Protein AF-A0ABD3X3Q7-F1 (afdb_monomer)

Foldseek 3Di:
DDDDDKDWQCPVHFDDDFDWDWDFPDPPPDPDSVPGDTPPCTRVDGDGSSGDMD

Radius of gyration: 12.37 Å; Cα contacts (8 Å, |Δi|>4): 67; chains: 1; bounding box: 28×21×28 Å

Solvent-accessible surface area (backbone atoms only — not comparable to full-atom values): 3621 Å² total; per-residue (Å²): 137,87,81,87,84,78,44,51,63,17,75,92,54,60,72,93,64,91,51,67,40,75,61,62,58,65,85,84,79,61,94,43,78,84,68,27,49,70,46,96,62,59,60,74,45,82,52,61,39,62,62,36,69,90

Organism: Sinanodonta woodiana (NCBI:txid1069815)

Mean predicted aligned error: 6.96 Å

Nearest PDB structures (foldseek):
  7dpx-assembly1_A  TM=7.645E-01  e=4.975E-03  Homo sapiens
  9fmu-assembly1_E  TM=7.440E-01  e=9.108E-03  Homo sapiens
  6sa5-assembly1_A  TM=8.066E-01  e=2.040E-02  Homo sapiens
  8h7j-assembly1_A  TM=7.960E-01  e=3.053E-02  Sus scrofa
  6k0o-assembly2_B  TM=7.510E-01  e=1.873E-01  Homo sapiens

Structure (mmCIF, N/CA/C/O backbone):
data_AF-A0ABD3X3Q7-F1
#
_entry.id   AF-A0ABD3X3Q7-F1
#
loop_
_atom_site.group_PDB
_atom_site.id
_atom_site.type_symbol
_atom_site.label_atom_id
_atom_site.label_alt_id
_atom_site.label_comp_id
_atom_site.label_asym_id
_atom_site.label_entity_id
_atom_site.label_seq_id
_atom_site.pdbx_PDB_ins_code
_atom_site.Cartn_x
_atom_site.Cartn_y
_atom_site.Cartn_z
_atom_site.occupancy
_atom_site.B_iso_or_equiv
_atom_site.auth_seq_id
_atom_site.auth_comp_id
_atom_site.auth_asym_id
_atom_site.auth_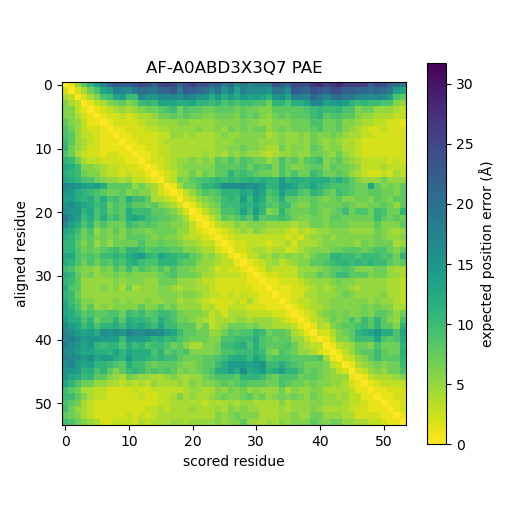atom_id
_atom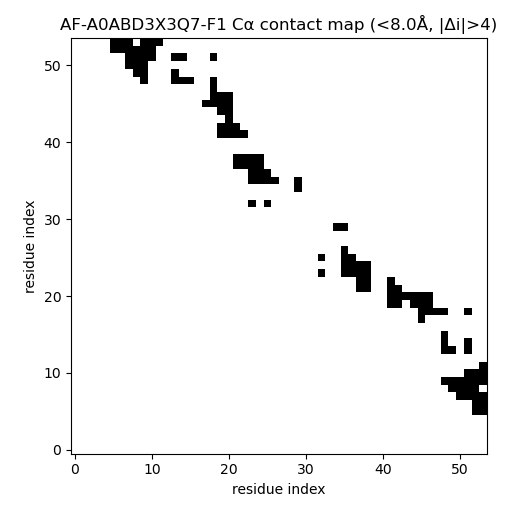_site.pdbx_PDB_model_num
ATOM 1 N N . VAL A 1 1 ? -21.080 -12.786 8.885 1.00 46.97 1 VAL A N 1
ATOM 2 C CA . VAL A 1 1 ? -19.763 -12.115 8.855 1.00 46.97 1 VAL A CA 1
ATOM 3 C C . VAL A 1 1 ? -19.154 -12.376 7.491 1.00 46.97 1 VAL A C 1
ATOM 5 O O . VAL A 1 1 ? -19.004 -13.534 7.133 1.00 46.97 1 VAL A O 1
ATOM 8 N N . SER A 1 2 ? -18.943 -11.344 6.681 1.00 52.31 2 SER A N 1
ATOM 9 C CA . SER A 1 2 ? -18.320 -11.487 5.359 1.00 52.31 2 SER A CA 1
ATOM 10 C C . SER A 1 2 ? -16.815 -11.301 5.540 1.00 52.31 2 SER A C 1
ATOM 12 O O . SER A 1 2 ? -16.410 -10.246 6.019 1.00 52.31 2 SER A O 1
ATOM 14 N N . SER A 1 3 ? -15.993 -12.307 5.233 1.00 62.50 3 SER A N 1
ATOM 15 C CA . SER A 1 3 ? -14.535 -12.136 5.202 1.00 62.50 3 SER A CA 1
ATOM 16 C C . SER A 1 3 ? -14.115 -11.717 3.799 1.00 62.50 3 SER A C 1
ATOM 18 O O . SER A 1 3 ? -14.456 -12.401 2.834 1.00 62.50 3 SER A O 1
ATOM 20 N N . ALA A 1 4 ? -13.376 -10.620 3.678 1.00 70.81 4 ALA A N 1
ATOM 21 C CA . ALA A 1 4 ? -12.733 -10.255 2.424 1.00 70.81 4 ALA A CA 1
ATOM 22 C C . ALA A 1 4 ? -11.473 -11.111 2.237 1.00 70.81 4 ALA A C 1
ATOM 24 O O . ALA A 1 4 ? -10.708 -11.304 3.181 1.00 70.81 4 ALA A O 1
ATOM 25 N N . THR A 1 5 ? -11.284 -11.648 1.037 1.00 80.31 5 THR A N 1
ATOM 26 C CA . THR A 1 5 ? -10.031 -12.281 0.612 1.00 80.31 5 THR A CA 1
ATOM 27 C C . THR A 1 5 ? -9.239 -11.236 -0.160 1.00 80.31 5 THR A C 1
ATOM 29 O O . THR A 1 5 ? -9.824 -10.542 -0.987 1.00 80.31 5 THR A O 1
ATOM 32 N N . SER A 1 6 ? -7.948 -11.103 0.126 1.00 81.56 6 SER A N 1
ATOM 33 C CA . SER A 1 6 ? -7.039 -10.223 -0.610 1.00 81.56 6 SER A CA 1
ATOM 34 C C . SER A 1 6 ? -5.989 -11.056 -1.327 1.00 81.56 6 SER A C 1
ATOM 36 O O . SER A 1 6 ? -5.527 -12.060 -0.780 1.00 81.56 6 SER A O 1
ATOM 38 N N . TYR A 1 7 ? -5.595 -10.608 -2.509 1.00 89.44 7 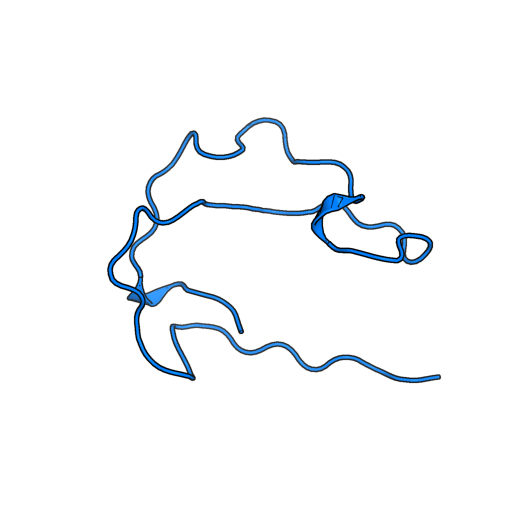TYR A N 1
ATOM 39 C CA . TYR A 1 7 ? -4.518 -11.166 -3.306 1.00 89.44 7 TYR A CA 1
ATOM 40 C C . TYR A 1 7 ? -3.357 -10.177 -3.376 1.00 89.44 7 TYR A C 1
ATOM 42 O O . TYR A 1 7 ? -3.533 -8.966 -3.257 1.00 89.44 7 TYR A O 1
ATOM 50 N N . ASP A 1 8 ? -2.162 -10.706 -3.570 1.00 88.06 8 ASP A N 1
ATOM 51 C CA . ASP A 1 8 ? -0.908 -9.965 -3.617 1.00 88.06 8 ASP A CA 1
ATOM 52 C C . ASP A 1 8 ? -0.075 -10.397 -4.832 1.00 88.06 8 ASP A C 1
ATOM 54 O O . ASP A 1 8 ? -0.515 -11.203 -5.657 1.00 88.06 8 ASP A O 1
ATOM 58 N N . ASN A 1 9 ? 1.128 -9.837 -4.960 1.00 89.31 9 ASN A N 1
ATOM 59 C CA . ASN A 1 9 ? 2.074 -10.162 -6.027 1.00 89.31 9 ASN A CA 1
ATOM 60 C C . ASN A 1 9 ? 1.504 -9.998 -7.451 1.00 89.31 9 ASN A C 1
ATOM 62 O O . ASN A 1 9 ? 1.772 -10.814 -8.337 1.00 89.31 9 ASN A O 1
ATOM 66 N N . ALA A 1 10 ? 0.688 -8.961 -7.672 1.00 88.56 10 ALA A N 1
ATOM 67 C CA . ALA A 1 10 ? 0.062 -8.687 -8.963 1.00 88.56 10 ALA A CA 1
ATOM 68 C C . ALA A 1 10 ? -0.752 -9.874 -9.511 1.00 88.56 10 ALA A C 1
ATOM 70 O O . ALA A 1 10 ? -0.711 -10.166 -10.708 1.00 88.56 10 ALA A O 1
ATOM 71 N N . TRP A 1 11 ? -1.506 -10.564 -8.646 1.00 91.50 11 TRP A N 1
ATOM 72 C CA . TRP A 1 11 ? -2.308 -11.739 -9.015 1.00 91.50 11 TRP A CA 1
ATOM 73 C C . TRP A 1 11 ? -3.218 -11.513 -10.235 1.00 91.50 11 TRP A C 1
ATOM 75 O O . TRP A 1 11 ? -3.391 -12.401 -11.069 1.00 91.50 11 TRP A O 1
ATOM 85 N N . PHE A 1 12 ? -3.778 -10.309 -10.369 1.00 90.25 12 PHE A N 1
ATOM 86 C CA . PHE A 1 12 ? -4.647 -9.921 -11.487 1.00 90.25 12 PHE A CA 1
ATOM 87 C C . PHE A 1 12 ? -3.896 -9.282 -12.668 1.00 90.25 12 PHE A C 1
ATOM 89 O O . PHE A 1 12 ? -4.520 -8.813 -13.619 1.00 90.25 12 PHE A O 1
ATOM 96 N N . GLY A 1 13 ? -2.564 -9.280 -12.624 1.00 89.38 13 GLY A N 1
ATOM 97 C CA . GLY A 1 13 ? -1.691 -8.565 -13.544 1.00 89.38 13 GLY A CA 1
ATOM 98 C C . GLY A 1 13 ? -1.150 -7.262 -12.954 1.00 89.38 13 GLY A C 1
ATOM 99 O O . GLY A 1 13 ? -1.670 -6.718 -11.984 1.00 89.38 13 GLY A O 1
ATOM 100 N N . GLN A 1 14 ? -0.072 -6.774 -13.561 1.00 88.62 14 GLN A N 1
ATOM 101 C CA . GLN A 1 14 ? 0.637 -5.567 -13.144 1.00 88.62 14 GLN A CA 1
ATOM 102 C C . GLN A 1 14 ? -0.029 -4.301 -13.695 1.00 88.62 14 GLN A C 1
ATOM 104 O O . GLN A 1 14 ? -0.393 -4.252 -14.873 1.00 88.62 14 GLN A O 1
ATOM 109 N N . GLY A 1 15 ? -0.111 -3.248 -12.877 1.00 83.25 15 GLY A N 1
ATOM 110 C CA . GLY A 1 15 ? -0.466 -1.912 -13.350 1.00 83.25 15 GLY A CA 1
ATOM 111 C C . GLY A 1 15 ? 0.596 -1.288 -14.272 1.00 83.25 15 GLY A C 1
ATOM 112 O O . GLY A 1 15 ? 1.644 -1.864 -14.566 1.00 83.25 15 GLY A O 1
ATOM 113 N N . SER A 1 16 ? 0.315 -0.084 -14.775 1.00 81.44 16 SER A N 1
ATOM 114 C CA . SER A 1 16 ? 1.264 0.707 -15.591 1.00 81.44 16 SER A CA 1
ATOM 115 C C 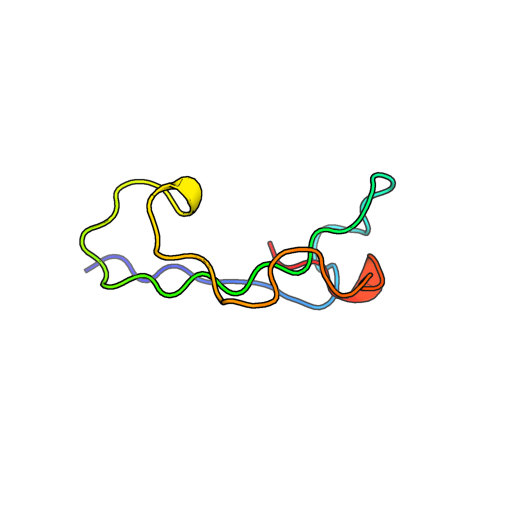. SER A 1 16 ? 1.308 2.190 -15.200 1.00 81.44 16 SER A C 1
ATOM 117 O O . SER A 1 16 ? 1.868 3.014 -15.920 1.00 81.44 16 SER 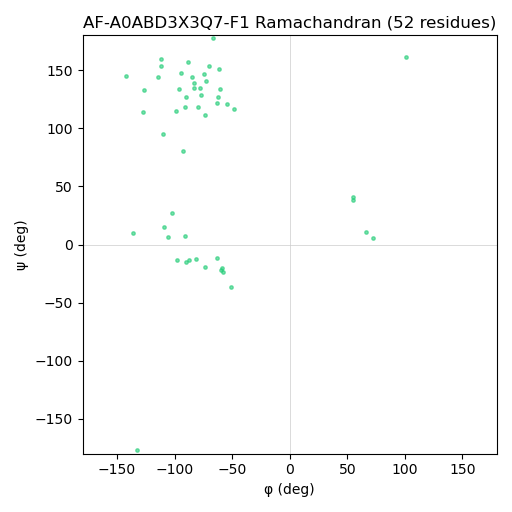A O 1
ATOM 119 N N . VAL A 1 17 ? 0.676 2.543 -14.081 1.00 74.81 17 VAL A N 1
ATOM 120 C CA . VAL A 1 17 ? 0.549 3.911 -13.554 1.00 74.81 17 VAL A CA 1
ATOM 121 C C . VAL A 1 17 ? 1.366 4.039 -12.271 1.00 74.81 17 VAL A C 1
ATOM 123 O O . VAL A 1 17 ? 1.625 3.024 -11.649 1.00 74.81 17 VAL A O 1
ATOM 126 N N . PRO A 1 18 ? 1.759 5.239 -11.815 1.00 74.38 18 PRO A N 1
ATOM 127 C CA . PRO A 1 18 ? 2.591 5.371 -10.621 1.00 74.38 18 PRO A CA 1
ATOM 128 C C . PRO A 1 18 ? 2.062 4.542 -9.442 1.00 74.38 18 PRO A C 1
ATOM 130 O O . PRO A 1 18 ? 0.953 4.767 -8.956 1.00 74.38 18 PRO A O 1
ATOM 133 N N . SER A 1 19 ? 2.864 3.570 -9.010 1.00 66.69 19 SER A N 1
ATOM 134 C CA . SER A 1 19 ? 2.569 2.707 -7.872 1.00 66.69 19 SER A CA 1
ATOM 135 C C . SER A 1 19 ? 2.503 3.560 -6.606 1.00 66.69 19 SER A C 1
ATOM 137 O O . SER A 1 19 ? 3.481 4.231 -6.254 1.00 66.69 19 SER A O 1
ATOM 139 N N . ALA A 1 20 ? 1.377 3.532 -5.904 1.00 69.19 20 ALA A N 1
ATOM 140 C CA . ALA A 1 20 ? 1.276 4.142 -4.590 1.00 69.19 20 ALA A CA 1
ATOM 141 C C . ALA A 1 20 ? 1.448 3.049 -3.534 1.00 69.19 20 ALA A C 1
ATOM 143 O O . ALA A 1 20 ? 0.593 2.176 -3.412 1.00 69.19 20 ALA A O 1
ATOM 144 N N . TYR A 1 21 ? 2.525 3.110 -2.746 1.00 68.38 21 TYR A N 1
ATOM 145 C CA . TYR A 1 21 ? 2.611 2.271 -1.557 1.00 68.38 21 TYR A CA 1
ATOM 146 C C . TYR A 1 21 ? 1.669 2.813 -0.484 1.00 68.38 21 TYR A C 1
ATOM 148 O O . TYR A 1 21 ? 1.856 3.915 0.050 1.00 68.38 21 TYR A O 1
ATOM 156 N N . ILE A 1 22 ? 0.626 2.038 -0.211 1.00 69.50 22 ILE A N 1
ATOM 157 C CA . ILE A 1 22 ? -0.466 2.387 0.684 1.00 69.50 22 ILE A CA 1
ATOM 158 C C . ILE A 1 22 ? -0.614 1.260 1.696 1.00 69.50 22 ILE A C 1
ATOM 160 O O . ILE A 1 22 ? -1.012 0.155 1.347 1.00 69.50 22 ILE A O 1
ATOM 164 N N . TYR A 1 23 ? -0.338 1.561 2.964 1.00 75.31 23 TYR A N 1
ATOM 165 C CA . TYR A 1 23 ? -0.714 0.695 4.076 1.00 75.31 23 TYR A CA 1
ATOM 166 C C . TYR A 1 23 ? -1.829 1.384 4.872 1.00 75.31 23 TYR A C 1
ATOM 168 O O . TYR A 1 23 ? -1.534 2.271 5.687 1.00 75.31 23 TYR A O 1
ATOM 176 N N . PRO A 1 24 ? -3.106 1.072 4.590 1.00 77.50 24 PRO A N 1
ATOM 177 C CA . PRO A 1 24 ? -4.221 1.680 5.289 1.00 77.50 24 PRO A CA 1
ATOM 178 C C . PRO A 1 24 ? -4.368 1.030 6.668 1.00 77.50 24 PRO A C 1
ATOM 180 O O . PRO A 1 24 ? -4.426 -0.191 6.805 1.00 77.50 24 PRO A O 1
ATOM 183 N N . GLN A 1 25 ? -4.434 1.852 7.707 1.00 84.50 25 GLN A N 1
ATOM 184 C CA . GLN A 1 25 ? -4.745 1.413 9.062 1.00 84.50 25 GLN A CA 1
ATOM 185 C C . GLN A 1 25 ? -6.254 1.542 9.272 1.00 84.50 25 GLN A C 1
ATOM 187 O O . GLN A 1 25 ? -6.731 2.538 9.812 1.00 84.50 25 GLN A O 1
ATOM 192 N N . CYS A 1 26 ? -7.002 0.557 8.774 1.00 84.56 26 CYS A N 1
ATOM 193 C CA . CYS A 1 26 ? -8.455 0.501 8.927 1.00 84.56 26 CYS A CA 1
ATOM 194 C C . CYS A 1 26 ? -8.842 -0.138 10.268 1.00 84.56 26 CYS A C 1
ATOM 196 O O . CYS A 1 26 ? -8.203 -1.092 10.716 1.00 84.56 26 CYS A O 1
ATOM 198 N N . ASN A 1 27 ? -9.918 0.342 10.885 1.00 85.31 27 ASN A N 1
ATOM 199 C CA . ASN A 1 27 ? -10.459 -0.182 12.141 1.00 85.31 27 ASN A CA 1
ATOM 200 C C . ASN A 1 27 ? -11.792 -0.935 11.971 1.00 85.31 27 ASN A C 1
ATOM 202 O O . ASN A 1 27 ? -12.456 -1.228 12.966 1.00 85.31 27 ASN A O 1
ATOM 206 N N . SER A 1 28 ? -12.151 -1.295 10.732 1.00 78.56 28 SER A N 1
ATOM 207 C CA . SER A 1 28 ? -13.366 -2.026 10.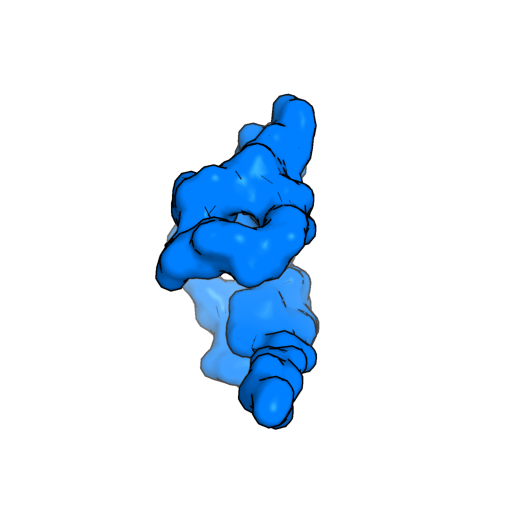321 1.00 78.56 28 SER A CA 1
ATOM 208 C C . SER A 1 28 ? -14.676 -1.234 10.387 1.00 78.56 28 SER A C 1
ATOM 210 O O . SER A 1 28 ? -15.742 -1.791 10.121 1.00 78.56 28 SER A O 1
ATOM 212 N N . GLN A 1 29 ? -14.614 0.063 10.698 1.00 86.25 29 GLN A N 1
ATOM 213 C CA . GLN A 1 29 ? -15.774 0.961 10.677 1.00 86.25 29 GLN A CA 1
ATOM 214 C C . GLN A 1 29 ? -15.858 1.777 9.381 1.00 86.25 29 GLN A C 1
ATOM 216 O O . GLN A 1 29 ? -16.884 2.399 9.094 1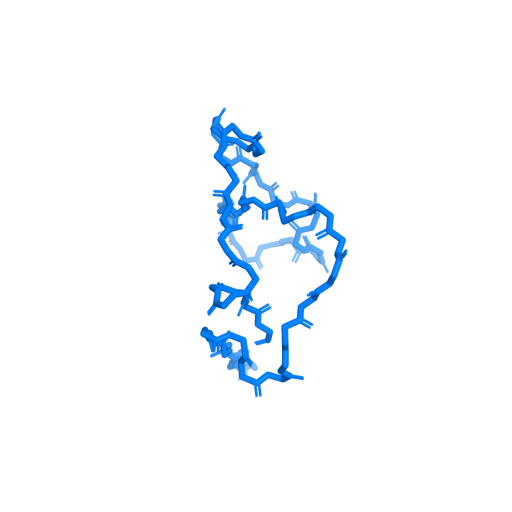.00 86.25 29 GLN A O 1
ATOM 221 N N . GLU A 1 30 ? -14.783 1.789 8.597 1.00 87.94 30 GLU A N 1
ATOM 222 C CA . GLU A 1 30 ? -14.696 2.525 7.348 1.00 87.94 30 GLU A CA 1
ATOM 223 C C . GLU A 1 30 ? -15.527 1.862 6.243 1.00 87.94 30 GLU A C 1
ATOM 225 O O . GLU A 1 30 ? -15.570 0.639 6.106 1.00 87.94 30 GLU A O 1
ATOM 230 N N . ARG A 1 31 ? -16.188 2.682 5.418 1.00 88.25 31 ARG A N 1
ATOM 231 C CA . ARG A 1 31 ? -16.957 2.203 4.253 1.00 88.25 31 ARG A CA 1
ATOM 232 C C . ARG A 1 31 ? -16.110 2.123 2.984 1.00 88.25 31 ARG A C 1
ATOM 234 O O . ARG A 1 31 ? -16.533 1.507 2.010 1.00 88.25 31 ARG A O 1
ATOM 241 N N . SER A 1 32 ? -14.939 2.751 2.995 1.00 84.06 32 SER A N 1
ATOM 242 C CA . SER A 1 32 ? -13.978 2.777 1.901 1.00 84.06 32 SER A CA 1
ATOM 243 C C . SER A 1 32 ? -12.560 2.701 2.453 1.00 84.06 32 SER A C 1
ATOM 245 O O . SER A 1 32 ? -12.253 3.318 3.470 1.00 84.06 32 SER A O 1
ATOM 247 N N . LEU A 1 33 ? -11.662 2.023 1.733 1.00 80.50 33 LEU A N 1
ATOM 248 C CA . LEU A 1 33 ? -10.225 2.029 2.038 1.00 80.50 33 LEU A CA 1
ATOM 249 C C . LEU A 1 33 ? -9.620 3.443 1.983 1.00 80.50 33 LEU A C 1
ATOM 251 O O . LEU A 1 33 ? -8.589 3.699 2.601 1.00 80.50 33 LEU A O 1
ATOM 255 N N . LEU A 1 34 ? -10.267 4.371 1.267 1.00 83.50 34 LEU A N 1
ATOM 256 C CA . LEU A 1 34 ? -9.868 5.780 1.210 1.00 83.50 34 LEU A CA 1
ATOM 257 C C . LEU A 1 34 ? -10.186 6.552 2.498 1.00 83.50 34 LEU A C 1
ATOM 259 O O . LEU A 1 34 ? -9.579 7.599 2.722 1.00 83.50 34 LEU A O 1
ATOM 263 N N . ASP A 1 35 ? -11.102 6.037 3.322 1.00 86.06 35 ASP A N 1
ATOM 264 C CA . ASP A 1 35 ? -11.506 6.652 4.591 1.00 86.06 35 ASP A CA 1
ATOM 265 C C . ASP A 1 35 ? -10.602 6.214 5.756 1.00 86.06 35 ASP A C 1
ATOM 267 O O . ASP A 1 35 ? -10.645 6.812 6.831 1.00 86.06 35 ASP A O 1
ATOM 271 N N . CYS A 1 36 ? -9.781 5.177 5.558 1.00 86.94 36 CYS A N 1
ATOM 272 C CA . CYS A 1 36 ? -8.882 4.672 6.587 1.00 86.94 36 CYS A CA 1
ATOM 273 C C . CYS A 1 36 ? -7.733 5.642 6.865 1.00 86.94 36 CYS A C 1
ATOM 275 O O . CYS A 1 36 ? -7.270 6.384 5.990 1.00 86.94 36 CYS A O 1
ATOM 277 N N . VAL A 1 37 ? -7.207 5.579 8.090 1.00 85.06 37 VAL A N 1
ATOM 278 C CA . VAL A 1 37 ? -6.015 6.344 8.454 1.00 85.06 37 VAL A CA 1
ATOM 279 C C . VAL A 1 37 ? -4.844 5.879 7.590 1.00 85.06 37 VAL A C 1
ATOM 281 O O . VAL A 1 37 ? -4.528 4.692 7.497 1.00 85.06 37 VAL A O 1
ATOM 284 N N . LYS A 1 38 ? -4.198 6.838 6.930 1.00 79.94 38 LYS A N 1
ATOM 285 C CA . LYS A 1 38 ? -3.042 6.596 6.067 1.00 79.94 38 LYS A CA 1
ATOM 286 C C . LYS A 1 38 ? -1.781 6.517 6.919 1.00 79.94 38 LYS A C 1
ATOM 288 O O . LYS A 1 38 ? -1.571 7.366 7.782 1.00 79.94 38 LYS A O 1
ATOM 293 N N . SER A 1 39 ? -0.927 5.526 6.660 1.00 76.19 39 SER A N 1
ATOM 294 C CA . SER A 1 39 ? 0.392 5.462 7.296 1.00 76.19 39 SER A CA 1
ATOM 295 C C . SER A 1 39 ? 1.252 6.680 6.924 1.00 76.19 39 SER A C 1
ATOM 297 O O . SER A 1 39 ? 1.119 7.240 5.834 1.00 76.19 39 SER A O 1
ATOM 299 N N . TYR A 1 40 ? 2.158 7.072 7.823 1.00 68.31 40 TYR A N 1
ATOM 300 C CA . TYR A 1 40 ? 2.974 8.292 7.728 1.00 68.31 40 TYR A CA 1
ATOM 301 C C . TYR A 1 40 ? 3.843 8.372 6.456 1.00 68.31 40 TYR A C 1
ATOM 303 O O . TYR A 1 40 ? 4.163 9.462 5.996 1.00 68.31 40 TYR A O 1
ATOM 311 N N . ASN A 1 41 ? 4.170 7.226 5.848 1.00 67.00 41 ASN A N 1
ATOM 312 C CA . ASN A 1 41 ? 5.024 7.121 4.657 1.00 67.00 41 ASN A CA 1
ATOM 313 C C . ASN A 1 41 ? 4.236 6.894 3.355 1.00 67.00 41 ASN A C 1
ATOM 315 O O . ASN A 1 41 ? 4.738 6.269 2.416 1.00 67.00 41 ASN A O 1
ATOM 319 N N . TRP A 1 42 ? 2.982 7.349 3.297 1.00 73.44 42 TRP A N 1
ATOM 320 C CA . TRP A 1 42 ? 2.148 7.227 2.102 1.00 73.44 42 TRP A CA 1
ATOM 321 C C . TRP A 1 42 ? 2.841 7.833 0.877 1.00 73.44 42 TRP A C 1
ATOM 323 O O . TRP A 1 42 ? 3.168 9.020 0.861 1.00 73.44 42 TRP A O 1
ATOM 333 N N . GLY A 1 43 ? 3.056 7.025 -0.165 1.00 66.44 43 GLY A N 1
ATOM 334 C CA . GLY A 1 43 ? 3.686 7.482 -1.409 1.00 66.44 43 GLY A CA 1
ATOM 335 C C . GLY A 1 43 ? 5.156 7.906 -1.281 1.00 66.44 43 GLY A C 1
ATOM 336 O O . GLY A 1 43 ? 5.698 8.479 -2.220 1.00 66.44 43 GLY A O 1
ATOM 337 N N . SER A 1 44 ? 5.812 7.640 -0.143 1.00 67.31 44 SER A N 1
ATOM 338 C CA . SER A 1 44 ? 7.240 7.945 0.061 1.00 67.31 44 SER A CA 1
ATOM 339 C C . SER A 1 44 ? 8.172 6.883 -0.535 1.00 67.31 44 SER A C 1
ATOM 341 O O . SER A 1 44 ? 9.371 7.117 -0.656 1.00 67.31 44 SER A O 1
ATOM 343 N N . TYR A 1 45 ? 7.618 5.731 -0.923 1.00 66.75 45 TYR A N 1
ATOM 344 C CA . TYR A 1 45 ? 8.325 4.638 -1.582 1.00 66.75 45 TYR A CA 1
ATOM 345 C C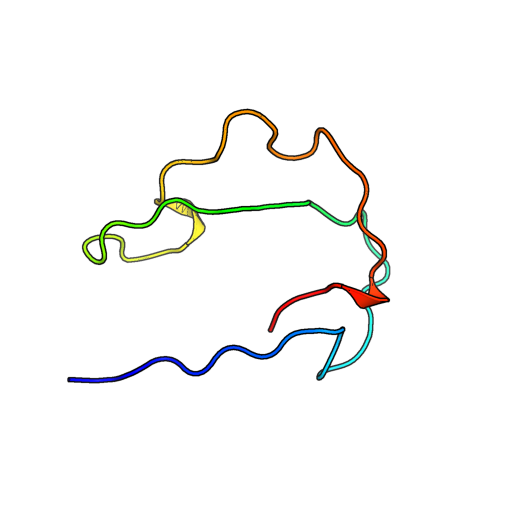 . TYR A 1 45 ? 7.596 4.271 -2.873 1.00 66.75 45 TYR A C 1
ATOM 347 O O . TYR A 1 45 ? 6.372 4.120 -2.884 1.00 66.75 45 TYR A O 1
ATOM 355 N N . SER A 1 46 ? 8.354 4.134 -3.959 1.00 69.69 46 SER A N 1
ATOM 356 C CA . SER A 1 46 ? 7.878 3.500 -5.184 1.00 69.69 46 SER A CA 1
ATOM 357 C C . SER A 1 46 ? 7.957 1.987 -5.001 1.00 69.69 46 SER A C 1
ATOM 359 O O . SER A 1 46 ? 9.055 1.462 -4.804 1.00 69.69 46 SER A O 1
ATOM 361 N N . CYS A 1 47 ? 6.820 1.304 -5.062 1.00 75.88 47 CYS A N 1
ATOM 362 C CA . CYS A 1 47 ? 6.778 -0.154 -5.148 1.00 75.88 47 CYS A CA 1
ATOM 363 C C . CYS A 1 47 ? 6.825 -0.598 -6.608 1.00 75.88 47 CYS A C 1
ATOM 365 O O . CYS A 1 47 ? 6.499 0.158 -7.520 1.00 75.88 47 CYS A O 1
ATOM 367 N N . SER A 1 48 ? 7.256 -1.826 -6.856 1.00 83.06 48 SER A N 1
ATOM 368 C CA . SER A 1 48 ? 7.081 -2.408 -8.183 1.00 83.06 48 SER A CA 1
ATOM 369 C C . SER A 1 48 ? 5.612 -2.783 -8.369 1.00 83.06 48 SER A C 1
ATOM 371 O O . SER A 1 48 ? 4.970 -3.245 -7.431 1.00 83.06 48 SER A O 1
ATOM 373 N N . HIS A 1 49 ? 5.086 -2.684 -9.593 1.00 88.50 49 HIS A N 1
ATOM 374 C CA . HIS A 1 49 ? 3.756 -3.224 -9.899 1.00 88.50 49 HIS A CA 1
ATOM 375 C C . HIS A 1 49 ? 3.638 -4.723 -9.643 1.00 88.50 49 HIS A C 1
ATOM 377 O O . HIS A 1 49 ? 2.536 -5.228 -9.487 1.00 88.50 49 HIS A O 1
ATOM 383 N N . SER A 1 50 ? 4.761 -5.443 -9.584 1.00 87.50 50 SER A N 1
ATOM 384 C CA . SER A 1 50 ? 4.781 -6.845 -9.166 1.00 87.50 50 SER A CA 1
ATOM 385 C C . SER A 1 50 ? 4.325 -7.050 -7.720 1.00 87.50 50 SER A C 1
ATOM 387 O O . SER A 1 50 ? 4.125 -8.188 -7.332 1.00 87.50 50 SER A O 1
ATOM 389 N N . GLU A 1 51 ? 4.197 -5.989 -6.922 1.00 85.69 51 GLU A N 1
ATOM 390 C CA . GLU A 1 51 ? 3.776 -6.020 -5.518 1.00 85.69 51 GLU A CA 1
ATOM 391 C C . GLU A 1 51 ? 2.333 -5.514 -5.335 1.00 85.69 51 GLU A C 1
ATOM 393 O O . GLU A 1 51 ? 1.873 -5.370 -4.203 1.00 85.69 51 GLU A O 1
ATOM 398 N N . ASP A 1 52 ? 1.612 -5.239 -6.430 1.00 86.25 52 ASP A N 1
ATOM 399 C CA . ASP A 1 52 ? 0.236 -4.744 -6.376 1.00 86.25 52 ASP A CA 1
ATOM 400 C C . ASP A 1 52 ? -0.681 -5.763 -5.667 1.00 86.25 52 ASP A C 1
ATOM 402 O O . ASP A 1 52 ? -0.650 -6.967 -5.953 1.00 86.25 52 ASP A O 1
ATOM 406 N N . ALA A 1 53 ? -1.510 -5.263 -4.746 1.00 86.50 53 ALA A N 1
ATOM 407 C CA . ALA A 1 53 ? -2.562 -6.022 -4.073 1.00 86.50 53 ALA A CA 1
ATOM 408 C C . ALA A 1 53 ? -3.909 -5.849 -4.795 1.00 86.50 53 ALA A C 1
ATOM 410 O O . ALA A 1 53 ? -4.181 -4.776 -5.341 1.00 86.50 53 ALA A O 1
ATOM 411 N N . GLY A 1 54 ? -4.761 -6.879 -4.774 1.00 81.88 54 GLY A N 1
ATOM 412 C CA . GLY A 1 54 ? -6.059 -6.893 -5.460 1.00 81.88 54 GLY A CA 1
ATOM 413 C C . GLY A 1 54 ? -7.135 -7.720 -4.780 1.00 81.88 54 GLY A C 1
ATOM 414 O O . GLY A 1 54 ? -6.800 -8.605 -3.963 1.00 81.88 54 GLY A O 1
#

Secondary structure (DSS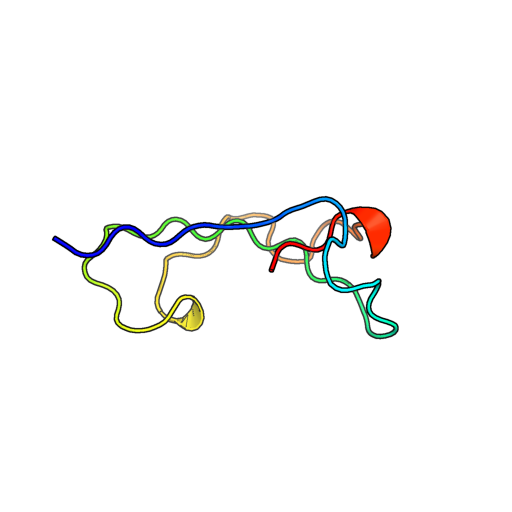P, 8-state):
-PPPP---TTTT----S------EE--S--SSGGGSEEPTTTTSSPPPGGG---

Sequence (54 aa):
VSSATSYDNAWFGQGSVPSAYIYPQCNSQERSLLDCVKSYNWGSYSCSHSEDAG

pLDDT: mean 78.92, std 9.8, range [46.97, 91.5]

InterPro domains:
  IPR001190 SRCR domain [PS50287] (1-54)
  IPR036772 SRCR-like domain superfamily [G3DSA:3.10.250.10] (1-54)
  IPR036772 SRCR-like domain superfamily [SSF56487] (6-54)